Protein AF-A0A2M8KGD4-F1 (afdb_monomer_lite)

Organism: NCBI:txid1974814

Structure (mmCIF, N/CA/C/O backbone):
data_AF-A0A2M8KGD4-F1
#
_entry.id   AF-A0A2M8KGD4-F1
#
loop_
_atom_site.group_PDB
_atom_site.id
_atom_site.type_symbol
_atom_site.label_atom_id
_atom_site.label_alt_id
_atom_site.label_comp_id
_atom_site.label_asym_id
_atom_site.label_entity_id
_atom_site.label_seq_id
_atom_site.pdbx_PDB_ins_code
_atom_site.Cartn_x
_atom_site.Cartn_y
_atom_site.Cartn_z
_atom_site.occupancy
_atom_site.B_iso_or_equiv
_atom_site.auth_seq_id
_atom_site.auth_comp_id
_atom_site.auth_asym_id
_atom_site.auth_atom_id
_atom_site.pdbx_PDB_model_num
ATOM 1 N N . MET A 1 1 ? 4.161 -7.864 13.748 1.00 25.94 1 MET A N 1
ATOM 2 C CA . MET A 1 1 ? 4.467 -6.436 14.000 1.00 25.94 1 MET A CA 1
ATOM 3 C C . MET A 1 1 ? 3.313 -5.628 13.419 1.00 25.94 1 MET A C 1
ATOM 5 O O . MET A 1 1 ? 3.067 -5.763 12.232 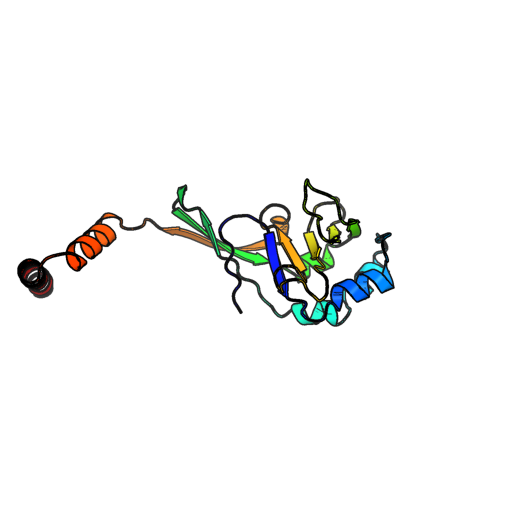1.00 25.94 1 MET A O 1
ATOM 9 N N . SER A 1 2 ? 2.544 -4.907 14.242 1.00 29.48 2 SER A N 1
ATOM 10 C CA . SER A 1 2 ? 1.383 -4.123 13.783 1.00 29.48 2 SER A CA 1
ATOM 11 C C . SER A 1 2 ? 1.807 -2.673 13.538 1.00 29.48 2 SER A C 1
ATOM 13 O O . SER A 1 2 ? 2.393 -2.046 14.422 1.00 29.48 2 SER A O 1
ATOM 15 N N . ILE A 1 3 ? 1.572 -2.168 12.327 1.00 40.56 3 ILE A N 1
ATOM 16 C CA . ILE A 1 3 ? 1.899 -0.798 11.919 1.00 40.56 3 ILE A CA 1
ATOM 17 C C . ILE A 1 3 ? 0.663 0.064 12.192 1.00 40.56 3 ILE A C 1
ATOM 19 O O . ILE A 1 3 ? -0.374 -0.114 11.559 1.00 40.56 3 ILE A O 1
ATOM 23 N N . LYS A 1 4 ? 0.764 0.986 13.157 1.00 37.09 4 LYS A N 1
ATOM 24 C CA . LYS A 1 4 ? -0.304 1.944 13.472 1.00 37.09 4 LYS A CA 1
ATOM 25 C C . LYS A 1 4 ? -0.240 3.118 12.493 1.00 37.09 4 LYS A C 1
ATOM 27 O O . LYS A 1 4 ? 0.704 3.904 12.548 1.00 37.09 4 LYS A O 1
ATOM 32 N N . THR A 1 5 ? -1.240 3.268 11.633 1.00 45.38 5 THR A N 1
ATOM 33 C CA . THR A 1 5 ? -1.430 4.476 10.816 1.00 45.38 5 THR A CA 1
ATOM 34 C C . THR A 1 5 ? -2.412 5.414 11.500 1.00 45.38 5 THR A C 1
ATOM 36 O O . THR A 1 5 ? -3.496 4.993 11.888 1.00 45.38 5 THR A O 1
ATOM 39 N N . HIS A 1 6 ? -2.031 6.678 11.668 1.00 46.12 6 HIS A N 1
ATOM 40 C CA . HIS A 1 6 ? -2.946 7.716 12.141 1.00 46.12 6 HIS A CA 1
ATOM 41 C C . HIS A 1 6 ? -3.648 8.309 10.914 1.00 46.12 6 HIS A C 1
ATOM 43 O O . HIS A 1 6 ? -2.991 8.932 10.083 1.00 46.12 6 HIS A O 1
ATOM 49 N N . GLY A 1 7 ? -4.959 8.086 10.795 1.00 60.09 7 GLY A N 1
ATOM 50 C CA . GLY A 1 7 ? -5.787 8.624 9.710 1.00 60.09 7 GLY A CA 1
ATOM 51 C C . GLY A 1 7 ? -5.558 8.000 8.327 1.00 60.09 7 GLY A C 1
ATOM 52 O O . GLY A 1 7 ? -4.911 6.959 8.175 1.00 60.09 7 GLY A O 1
ATOM 53 N N . PHE A 1 8 ? -6.146 8.638 7.313 1.00 70.81 8 PHE A N 1
ATOM 54 C CA . PHE A 1 8 ? -5.917 8.329 5.904 1.00 70.81 8 PHE A CA 1
ATOM 55 C C . PHE A 1 8 ? -4.508 8.763 5.480 1.00 70.81 8 PHE A C 1
ATOM 57 O O . PHE A 1 8 ? -4.029 9.816 5.901 1.00 70.81 8 PHE A O 1
ATOM 64 N N . GLY A 1 9 ? -3.819 7.962 4.660 1.00 82.12 9 GLY A N 1
ATOM 65 C CA . GLY A 1 9 ? -2.475 8.316 4.214 1.00 82.12 9 GLY A CA 1
ATOM 66 C C . GLY A 1 9 ? -1.593 7.149 3.765 1.00 82.12 9 GLY A C 1
ATOM 67 O O . GLY A 1 9 ? -2.077 6.046 3.488 1.00 82.12 9 GLY A O 1
ATOM 68 N N . PRO A 1 10 ? -0.269 7.390 3.675 1.00 85.31 10 PRO A N 1
ATOM 69 C CA . PRO A 1 10 ? 0.710 6.370 3.330 1.00 85.31 10 PRO A CA 1
ATOM 70 C C . PRO A 1 10 ? 0.732 5.232 4.354 1.00 85.31 10 PRO A C 1
ATOM 72 O O . PRO A 1 10 ? 0.928 5.457 5.547 1.00 85.31 10 PRO A O 1
ATOM 75 N N . LEU A 1 11 ? 0.619 4.003 3.863 1.00 84.25 11 LEU A N 1
ATOM 76 C CA . LEU A 1 11 ? 0.680 2.782 4.655 1.00 84.25 11 LEU A CA 1
ATOM 77 C C . LEU A 1 11 ? 1.895 1.965 4.226 1.00 84.25 11 LEU A C 1
ATOM 79 O O . LEU A 1 11 ? 2.021 1.603 3.057 1.00 84.25 11 LEU A O 1
ATOM 83 N N . GLN A 1 12 ? 2.783 1.651 5.166 1.00 83.31 12 GLN A N 1
ATOM 84 C CA . GLN A 1 12 ? 3.886 0.735 4.901 1.00 83.31 12 GLN A CA 1
ATOM 85 C C . GLN A 1 12 ? 3.374 -0.706 4.974 1.00 83.31 12 GLN A C 1
ATOM 87 O O . GLN A 1 12 ? 2.900 -1.146 6.017 1.00 83.31 12 GLN A O 1
ATOM 92 N N . LEU A 1 13 ? 3.482 -1.432 3.864 1.00 78.62 13 LEU A N 1
ATOM 93 C CA . LEU A 1 13 ? 3.101 -2.841 3.762 1.00 78.62 13 LEU A CA 1
ATOM 94 C C . LEU A 1 13 ? 4.256 -3.764 4.160 1.00 78.62 13 LEU A C 1
ATOM 96 O O . LEU A 1 13 ? 4.037 -4.848 4.691 1.00 78.62 13 LEU A O 1
ATOM 100 N N . SER A 1 14 ? 5.499 -3.327 3.936 1.00 76.00 14 SER A N 1
ATOM 101 C CA . SER A 1 14 ? 6.674 -4.089 4.348 1.00 76.00 14 SER A CA 1
ATOM 102 C C . SER A 1 14 ? 7.888 -3.233 4.687 1.00 76.00 14 SER A C 1
ATOM 104 O O . SER A 1 14 ? 8.121 -2.168 4.107 1.00 76.00 14 SER A O 1
ATOM 106 N N . THR A 1 15 ? 8.717 -3.733 5.606 1.00 67.81 15 THR A N 1
ATOM 107 C CA . THR A 1 15 ? 10.086 -3.245 5.798 1.00 67.81 15 THR A CA 1
ATOM 108 C C . THR A 1 15 ? 11.027 -4.115 4.978 1.00 67.81 15 THR A C 1
ATOM 110 O O . THR A 1 15 ? 11.299 -5.251 5.359 1.00 67.81 15 THR A O 1
ATOM 113 N N . ASN A 1 16 ? 11.553 -3.599 3.868 1.00 67.56 16 ASN A N 1
ATOM 114 C CA . ASN A 1 16 ? 12.644 -4.284 3.180 1.00 67.56 16 ASN A CA 1
ATOM 115 C C . ASN A 1 16 ? 13.981 -3.855 3.799 1.00 67.56 16 ASN A C 1
ATOM 117 O O . ASN A 1 16 ? 14.530 -2.807 3.442 1.00 67.56 16 ASN A O 1
ATOM 121 N N . LYS A 1 17 ? 14.462 -4.634 4.778 1.00 60.91 17 LYS A N 1
ATOM 122 C CA . LYS A 1 17 ? 15.707 -4.329 5.497 1.00 60.91 17 LYS A CA 1
ATOM 123 C C . LYS A 1 17 ? 16.929 -4.411 4.580 1.00 60.91 17 LYS A C 1
ATOM 125 O O . LYS A 1 17 ? 17.761 -3.511 4.654 1.00 60.91 17 LYS A O 1
ATOM 130 N N . ASP A 1 18 ? 16.947 -5.372 3.661 1.00 69.25 18 ASP A N 1
ATOM 131 C CA . ASP A 1 18 ? 18.127 -5.688 2.843 1.00 69.25 18 ASP A CA 1
ATOM 132 C C . ASP A 1 18 ? 18.116 -4.992 1.467 1.00 69.25 18 ASP A C 1
ATOM 134 O O . ASP A 1 18 ? 19.059 -5.093 0.690 1.00 69.25 18 ASP A O 1
ATOM 138 N N . GLY A 1 19 ? 17.049 -4.254 1.143 1.00 73.06 19 GLY A N 1
ATOM 139 C CA . GLY A 1 19 ? 16.897 -3.521 -0.120 1.00 73.06 19 GLY A CA 1
ATOM 140 C C . GLY A 1 19 ? 16.599 -4.393 -1.348 1.00 73.06 19 GLY A C 1
ATOM 141 O O . GLY A 1 19 ? 16.565 -3.876 -2.466 1.00 73.06 19 GLY A O 1
ATOM 142 N N . SER A 1 20 ? 16.340 -5.687 -1.156 1.00 82.56 20 SER A N 1
ATOM 143 C CA . SER A 1 20 ? 16.257 -6.702 -2.216 1.00 82.56 20 SER A CA 1
ATOM 144 C C . SER A 1 20 ? 15.203 -6.421 -3.299 1.00 82.56 20 SER A C 1
ATOM 146 O O . SER A 1 20 ? 15.492 -6.540 -4.487 1.00 82.56 20 SER A O 1
ATOM 148 N N . ILE A 1 21 ? 14.009 -5.956 -2.916 1.00 85.81 21 ILE A N 1
ATOM 149 C CA . ILE A 1 21 ? 12.897 -5.646 -3.831 1.00 85.81 21 ILE A CA 1
ATOM 150 C C . ILE A 1 21 ? 13.314 -4.542 -4.805 1.00 85.81 21 ILE A C 1
ATOM 152 O O . ILE A 1 21 ? 13.082 -4.630 -6.009 1.00 85.81 21 ILE A O 1
ATOM 156 N N . PHE A 1 22 ? 13.943 -3.483 -4.291 1.00 88.44 22 PHE A N 1
ATOM 157 C CA . PHE A 1 22 ? 14.351 -2.362 -5.130 1.00 88.44 22 PHE A CA 1
ATOM 158 C C . PHE A 1 22 ? 15.501 -2.756 -6.064 1.00 88.44 22 PHE A C 1
ATOM 160 O O . PHE A 1 22 ? 15.511 -2.340 -7.222 1.00 88.44 22 PHE A O 1
ATOM 167 N N . ALA A 1 23 ? 16.437 -3.582 -5.584 1.00 88.19 23 ALA A N 1
ATOM 168 C CA . ALA A 1 23 ? 17.532 -4.108 -6.392 1.00 88.19 23 ALA A CA 1
ATOM 169 C C . ALA A 1 23 ? 17.021 -4.963 -7.563 1.00 88.19 23 ALA A C 1
ATOM 171 O O . ALA A 1 23 ? 17.471 -4.770 -8.690 1.00 88.19 23 ALA A O 1
ATOM 172 N N . ILE A 1 24 ? 16.033 -5.834 -7.326 1.00 90.62 24 ILE A N 1
ATOM 173 C CA . ILE A 1 24 ? 15.392 -6.632 -8.383 1.00 90.62 24 ILE A CA 1
ATOM 174 C C . ILE A 1 24 ? 14.723 -5.727 -9.414 1.00 90.62 24 ILE A C 1
ATOM 176 O O . ILE A 1 24 ? 14.984 -5.870 -10.602 1.00 90.62 24 ILE A O 1
ATOM 180 N N . LEU A 1 25 ? 13.935 -4.736 -8.989 1.00 93.06 25 LEU A N 1
ATOM 181 C CA . LEU A 1 25 ? 13.311 -3.795 -9.927 1.00 93.06 25 LEU A CA 1
ATOM 182 C C . LEU A 1 25 ? 14.359 -3.044 -10.760 1.00 93.06 25 LEU A C 1
ATOM 184 O O . LEU A 1 25 ? 14.209 -2.878 -11.968 1.00 93.06 25 LEU A O 1
ATOM 188 N N . GLN A 1 26 ? 15.455 -2.619 -10.135 1.00 91.44 26 GLN A N 1
ATOM 189 C CA . GLN A 1 26 ? 16.529 -1.940 -10.848 1.00 91.44 26 GLN A CA 1
ATOM 190 C C . GLN A 1 26 ? 17.250 -2.858 -11.843 1.00 91.44 26 GLN A C 1
ATOM 192 O O . GLN A 1 26 ? 17.563 -2.405 -12.944 1.00 91.44 26 GLN A O 1
ATOM 197 N N . LYS A 1 27 ? 17.469 -4.126 -11.488 1.00 91.94 27 LYS A N 1
ATOM 198 C CA . LYS A 1 27 ? 18.059 -5.138 -12.368 1.00 91.94 27 LYS A CA 1
ATOM 199 C C . LYS A 1 27 ? 17.145 -5.451 -13.554 1.00 91.94 27 LYS A C 1
ATOM 201 O O . LYS A 1 27 ? 17.589 -5.382 -14.693 1.00 91.94 27 LYS A O 1
ATOM 206 N N . GLU A 1 28 ? 15.876 -5.743 -13.290 1.00 93.19 28 GLU A N 1
ATOM 207 C CA . GLU A 1 28 ? 14.959 -6.257 -14.306 1.00 93.19 28 GLU A CA 1
ATOM 208 C C . GLU A 1 28 ? 14.450 -5.158 -15.243 1.00 93.19 28 GLU A C 1
ATOM 210 O O . GLU A 1 28 ? 14.434 -5.335 -16.459 1.00 93.19 28 GLU A O 1
ATOM 215 N N . ILE A 1 29 ? 14.035 -4.004 -14.714 1.00 94.19 29 ILE A N 1
ATOM 216 C CA . ILE A 1 29 ? 13.343 -2.964 -15.503 1.00 94.19 29 ILE A CA 1
ATOM 217 C C . ILE A 1 29 ? 14.054 -1.612 -15.492 1.00 94.19 29 ILE A C 1
ATOM 219 O O . ILE A 1 29 ? 13.690 -0.709 -16.256 1.00 94.19 29 ILE A O 1
ATOM 223 N N . SER A 1 30 ? 15.108 -1.472 -14.679 1.00 92.00 30 SER A N 1
ATOM 224 C CA . SER A 1 30 ? 15.920 -0.256 -14.604 1.00 92.00 30 SER A CA 1
ATOM 225 C C . SER A 1 30 ? 15.056 1.004 -14.411 1.00 92.00 30 SER A C 1
ATOM 227 O O . SER A 1 30 ? 13.903 0.961 -13.989 1.00 92.00 30 SER A O 1
ATOM 229 N N . LYS A 1 31 ? 15.591 2.182 -14.742 1.00 92.38 31 LYS A N 1
ATOM 230 C CA . LYS A 1 31 ? 14.866 3.458 -14.626 1.00 92.38 31 LYS A CA 1
ATOM 231 C C . LYS A 1 31 ? 13.765 3.657 -15.682 1.00 92.38 31 LYS A C 1
ATOM 233 O O . LYS A 1 31 ? 13.141 4.713 -15.689 1.00 92.38 31 LYS A O 1
ATOM 238 N N . ARG A 1 32 ? 13.553 2.699 -16.593 1.00 91.00 32 ARG A N 1
ATOM 239 C CA . ARG A 1 32 ? 12.553 2.808 -17.672 1.00 91.00 32 ARG A CA 1
ATOM 240 C C . ARG A 1 32 ? 11.165 2.353 -17.220 1.00 91.00 32 ARG A C 1
ATOM 242 O O . ARG A 1 32 ? 10.172 2.866 -17.726 1.00 91.00 32 ARG A O 1
ATOM 249 N N . GLY A 1 33 ? 11.090 1.461 -16.232 1.00 93.56 33 GLY A N 1
ATOM 250 C CA . GLY A 1 33 ? 9.834 0.797 -15.896 1.00 93.56 33 GLY A CA 1
ATOM 251 C C . GLY A 1 33 ? 9.459 -0.258 -16.943 1.00 93.56 33 GLY A C 1
ATOM 252 O O . GLY A 1 33 ? 10.286 -0.637 -17.769 1.00 93.56 33 GLY A O 1
ATOM 253 N N . THR A 1 34 ? 8.221 -0.747 -16.899 1.00 96.94 34 THR A N 1
ATOM 254 C CA . THR A 1 34 ? 7.700 -1.721 -17.869 1.00 96.94 34 THR A CA 1
ATOM 255 C C . THR A 1 34 ? 6.167 -1.717 -17.908 1.00 96.94 34 THR A C 1
ATOM 257 O O . THR A 1 34 ? 5.511 -1.372 -16.923 1.00 96.94 34 THR A O 1
ATOM 260 N N . ASN A 1 35 ? 5.599 -2.115 -19.041 1.00 96.50 35 ASN A N 1
ATOM 261 C CA . ASN A 1 35 ? 4.200 -2.513 -19.230 1.00 96.50 35 ASN A CA 1
ATOM 262 C C . ASN A 1 35 ? 4.080 -3.940 -19.808 1.00 96.50 35 ASN A C 1
ATOM 264 O O . ASN A 1 35 ? 2.989 -4.358 -20.184 1.00 96.50 35 ASN A O 1
ATOM 268 N N . ASP A 1 36 ? 5.192 -4.673 -19.893 1.00 96.69 36 ASP A N 1
ATOM 269 C CA . ASP A 1 36 ? 5.216 -6.078 -20.297 1.00 96.69 36 ASP A CA 1
ATOM 270 C C . ASP A 1 36 ? 4.646 -6.944 -19.169 1.00 96.69 36 ASP A C 1
ATOM 272 O O . ASP A 1 36 ? 5.225 -7.035 -18.084 1.00 96.69 36 ASP A O 1
ATOM 276 N N . ILE A 1 37 ? 3.500 -7.570 -19.437 1.00 94.94 37 ILE A N 1
ATOM 277 C CA . ILE A 1 37 ? 2.749 -8.363 -18.462 1.00 94.94 37 ILE A CA 1
ATOM 278 C C . ILE A 1 37 ? 3.537 -9.600 -18.019 1.00 94.94 37 ILE A C 1
ATOM 280 O O . ILE A 1 37 ? 3.506 -9.922 -16.832 1.00 94.94 37 ILE A O 1
ATOM 284 N N . SER A 1 38 ? 4.257 -10.269 -18.928 1.00 95.12 38 SER A N 1
ATOM 285 C CA . SER A 1 38 ? 5.050 -11.453 -18.575 1.00 95.12 38 SER A CA 1
ATOM 286 C C . SER A 1 38 ? 6.159 -11.058 -17.612 1.00 95.12 38 SER A C 1
ATOM 288 O O . SER A 1 38 ? 6.298 -11.635 -16.539 1.00 95.12 38 SER A O 1
ATOM 290 N N . LYS A 1 39 ? 6.866 -9.973 -17.931 1.00 95.69 39 LYS A N 1
ATOM 291 C CA . LYS A 1 39 ? 7.942 -9.462 -17.082 1.00 95.69 39 LYS A CA 1
ATOM 292 C C . LYS A 1 39 ? 7.447 -8.959 -15.727 1.00 95.69 39 LYS A C 1
ATOM 294 O O . LYS A 1 39 ? 8.122 -9.129 -14.717 1.00 95.69 39 LYS A O 1
ATOM 299 N N . ILE A 1 40 ? 6.280 -8.315 -15.691 1.00 96.19 40 ILE A N 1
ATOM 300 C CA . ILE A 1 40 ? 5.640 -7.896 -14.436 1.00 96.19 40 ILE A CA 1
ATOM 301 C C . ILE A 1 40 ? 5.336 -9.117 -13.571 1.00 96.19 40 ILE A C 1
ATOM 303 O O . ILE A 1 40 ? 5.625 -9.088 -12.376 1.00 96.19 40 ILE A O 1
ATOM 307 N N . LYS A 1 41 ? 4.789 -10.177 -14.172 1.00 94.19 41 LYS A N 1
ATOM 308 C CA . LYS A 1 41 ? 4.502 -11.426 -13.473 1.00 94.19 41 LYS A CA 1
ATOM 309 C C . LYS A 1 41 ? 5.779 -12.038 -12.895 1.00 94.19 41 LYS A C 1
ATOM 311 O O . LYS A 1 41 ? 5.828 -12.258 -11.693 1.00 94.19 41 LYS A O 1
ATOM 316 N N . ASP A 1 42 ? 6.837 -12.170 -13.693 1.00 94.00 42 ASP A N 1
ATOM 317 C CA . ASP A 1 42 ? 8.121 -12.726 -13.238 1.00 94.00 42 ASP A CA 1
ATOM 318 C C . ASP A 1 42 ? 8.731 -11.931 -12.066 1.00 94.00 42 ASP A C 1
ATOM 320 O O . ASP A 1 42 ? 9.323 -12.496 -11.144 1.00 94.00 42 ASP A O 1
ATOM 324 N N . ILE A 1 43 ? 8.570 -10.601 -12.069 1.00 93.81 43 ILE A N 1
ATOM 325 C CA . ILE A 1 43 ? 9.012 -9.735 -10.967 1.00 93.81 43 ILE A CA 1
ATOM 326 C C . ILE A 1 43 ? 8.199 -9.996 -9.697 1.00 93.81 43 ILE A C 1
ATOM 328 O O . ILE A 1 43 ? 8.786 -10.082 -8.619 1.00 93.81 43 ILE A O 1
ATOM 332 N N . LEU A 1 44 ? 6.871 -10.078 -9.805 1.00 91.69 44 LEU A N 1
ATOM 333 C CA . LEU A 1 44 ? 5.976 -10.260 -8.656 1.00 91.69 44 LEU A CA 1
ATOM 334 C C . LEU A 1 44 ? 6.019 -11.690 -8.095 1.00 91.69 44 LEU A C 1
ATOM 336 O O . LEU A 1 44 ? 5.827 -11.863 -6.893 1.00 91.69 44 LEU A O 1
ATOM 340 N N . ASP A 1 45 ? 6.345 -12.677 -8.931 1.00 90.38 45 ASP A N 1
ATOM 341 C CA . ASP A 1 45 ? 6.561 -14.076 -8.543 1.00 90.38 45 ASP A CA 1
ATOM 342 C C . ASP A 1 45 ? 7.949 -14.296 -7.904 1.00 90.38 45 ASP A C 1
ATOM 344 O O . ASP A 1 45 ? 8.238 -15.360 -7.351 1.00 90.38 45 ASP A O 1
ATOM 348 N N . ASN A 1 46 ? 8.833 -13.290 -7.934 1.00 90.00 46 ASN A N 1
ATOM 349 C CA . ASN A 1 46 ? 10.126 -13.375 -7.270 1.00 90.00 46 ASN A CA 1
ATOM 350 C C . ASN A 1 46 ? 9.961 -13.484 -5.747 1.00 90.00 46 ASN A C 1
ATOM 352 O O . ASN A 1 46 ? 9.195 -12.738 -5.132 1.00 90.00 46 ASN A O 1
ATOM 356 N N . LYS A 1 47 ? 10.795 -14.324 -5.119 1.00 84.69 47 LYS A N 1
ATOM 357 C CA . LYS A 1 47 ? 10.795 -14.561 -3.669 1.00 84.69 47 LYS A CA 1
ATOM 358 C C . LYS A 1 47 ? 10.764 -13.279 -2.826 1.00 84.69 47 LYS A C 1
ATOM 360 O O . LYS A 1 47 ? 10.064 -13.203 -1.824 1.00 84.69 47 LYS A O 1
ATOM 365 N N . CYS A 1 48 ? 11.471 -12.232 -3.253 1.00 83.00 48 CYS A N 1
ATOM 366 C CA . CYS A 1 48 ? 11.513 -10.970 -2.513 1.00 83.00 48 CYS A CA 1
ATOM 367 C C . CYS A 1 48 ? 10.167 -10.227 -2.468 1.00 83.00 48 CYS A C 1
ATOM 369 O O . CYS A 1 48 ? 10.014 -9.340 -1.635 1.00 83.00 48 CYS A O 1
ATOM 371 N N . PHE A 1 49 ? 9.219 -10.533 -3.353 1.00 83.81 49 PHE A N 1
ATOM 372 C CA . PHE A 1 49 ? 7.843 -10.035 -3.290 1.00 83.81 49 PHE A CA 1
ATOM 373 C C . PHE A 1 49 ? 6.932 -11.021 -2.550 1.00 83.81 49 PHE A C 1
ATOM 375 O O . PHE A 1 49 ? 6.138 -10.600 -1.708 1.00 83.81 49 PHE A O 1
ATOM 382 N N . THR A 1 50 ? 7.094 -12.327 -2.780 1.00 76.12 50 THR A N 1
ATOM 383 C CA . THR A 1 50 ? 6.260 -13.359 -2.143 1.00 76.12 50 THR A CA 1
ATOM 384 C C . THR A 1 50 ? 6.541 -13.538 -0.652 1.00 76.12 50 THR A C 1
ATOM 386 O O . THR A 1 50 ? 5.634 -13.880 0.093 1.00 76.12 50 THR A O 1
ATOM 389 N N . ASP A 1 51 ? 7.746 -13.242 -0.155 1.00 70.62 51 ASP A N 1
ATOM 390 C CA . ASP A 1 51 ? 8.048 -13.300 1.288 1.00 70.62 51 ASP A CA 1
ATOM 391 C C . ASP A 1 51 ? 7.154 -12.342 2.111 1.00 70.62 51 ASP A C 1
ATOM 393 O O . ASP A 1 51 ? 6.985 -12.509 3.320 1.00 70.62 51 ASP A O 1
ATOM 397 N N . PHE A 1 52 ? 6.522 -11.359 1.459 1.00 65.19 52 PHE A N 1
ATOM 398 C CA . PHE A 1 52 ? 5.572 -10.434 2.077 1.00 65.19 52 PHE A CA 1
ATOM 399 C C . PHE A 1 52 ? 4.103 -10.843 1.906 1.00 65.19 52 PHE A C 1
ATOM 401 O O . PHE A 1 52 ? 3.242 -10.208 2.515 1.00 65.19 52 PHE A O 1
ATOM 408 N N . SER A 1 53 ? 3.794 -11.913 1.158 1.00 58.12 53 SER A N 1
ATOM 409 C CA . SER A 1 53 ? 2.411 -12.360 0.938 1.00 58.12 53 SER A CA 1
ATOM 410 C C . SER A 1 53 ? 1.720 -12.897 2.187 1.00 58.12 53 SER A C 1
ATOM 412 O O . SER A 1 53 ? 0.499 -13.004 2.213 1.00 58.12 53 SER A O 1
ATOM 414 N N . PHE A 1 54 ? 2.489 -13.196 3.233 1.00 54.53 54 PHE A N 1
ATOM 415 C CA . PHE A 1 54 ? 1.984 -13.692 4.513 1.00 54.53 54 PHE A CA 1
ATOM 416 C C . PHE A 1 54 ? 1.781 -12.587 5.562 1.00 54.53 54 PHE A C 1
ATOM 418 O O . PHE A 1 54 ? 1.279 -12.858 6.653 1.00 54.53 54 PHE A O 1
ATOM 425 N N . ILE A 1 55 ? 2.165 -11.338 5.268 1.00 59.19 55 ILE A N 1
ATOM 426 C CA . ILE A 1 55 ? 2.024 -10.226 6.213 1.00 59.19 55 ILE A CA 1
ATOM 427 C C . ILE A 1 55 ? 0.686 -9.525 5.971 1.00 59.19 55 ILE A C 1
ATOM 429 O O . ILE A 1 55 ? 0.579 -8.596 5.173 1.00 59.19 55 ILE A O 1
ATOM 433 N N . ASN A 1 56 ? -0.337 -9.939 6.716 1.00 56.34 56 ASN A N 1
ATOM 434 C CA . ASN A 1 56 ? -1.604 -9.216 6.769 1.00 56.34 56 ASN A CA 1
ATOM 435 C C . ASN A 1 56 ? -1.415 -7.912 7.555 1.00 56.34 56 ASN A C 1
ATOM 437 O O . ASN A 1 56 ? -1.321 -7.917 8.785 1.00 56.34 56 ASN A O 1
ATOM 441 N N . VAL A 1 57 ? -1.342 -6.783 6.848 1.00 62.53 57 VAL A N 1
ATOM 442 C CA . VAL A 1 57 ? -1.338 -5.458 7.477 1.00 62.53 57 VAL A CA 1
ATOM 443 C C . VAL A 1 57 ? -2.786 -5.025 7.676 1.00 62.53 57 VAL A C 1
ATOM 445 O O . VAL A 1 57 ? -3.532 -4.862 6.712 1.00 62.53 57 VAL A O 1
ATOM 448 N N . LEU A 1 58 ? -3.166 -4.869 8.945 1.00 64.81 58 LEU A N 1
ATOM 449 C CA . LEU A 1 58 ? -4.507 -4.504 9.403 1.00 64.81 58 LEU A CA 1
ATOM 450 C C . LEU A 1 58 ? -4.496 -3.074 9.955 1.00 64.81 58 LEU A C 1
ATOM 452 O O . LEU A 1 58 ? -4.462 -2.889 11.177 1.00 64.81 58 LEU A O 1
ATOM 456 N N . PRO A 1 59 ? -4.439 -2.043 9.098 1.00 65.75 59 PRO A N 1
ATOM 457 C CA . PRO A 1 59 ? -4.525 -0.674 9.572 1.00 65.75 59 PRO A CA 1
ATOM 458 C C . PRO A 1 59 ? -5.902 -0.405 10.193 1.00 65.75 59 PRO A C 1
ATOM 460 O O . PRO A 1 59 ? -6.954 -0.633 9.591 1.00 65.75 59 PRO A O 1
ATOM 463 N N . LEU A 1 60 ? -5.865 0.135 11.408 1.00 64.19 60 LEU A N 1
ATOM 464 C CA . LEU A 1 60 ? -6.991 0.820 12.024 1.00 64.19 60 LEU A CA 1
ATOM 465 C C . LEU A 1 60 ? -6.939 2.280 11.571 1.00 64.19 60 LEU A C 1
ATOM 467 O O . LEU A 1 60 ? -6.035 3.016 11.963 1.00 64.19 60 LEU A O 1
ATOM 471 N N . ILE A 1 61 ? -7.892 2.693 10.743 1.00 71.06 61 ILE A N 1
ATOM 472 C CA . ILE A 1 61 ? -8.088 4.096 10.384 1.00 71.06 61 ILE A CA 1
ATOM 473 C C . ILE A 1 61 ? -9.063 4.695 11.386 1.00 71.06 61 ILE A C 1
ATOM 475 O O . ILE A 1 61 ? -10.161 4.175 11.583 1.00 71.06 61 ILE A O 1
ATOM 479 N N . TYR A 1 62 ? -8.659 5.797 12.007 1.00 67.12 62 TYR A N 1
ATOM 480 C CA . TYR A 1 62 ? -9.478 6.527 12.960 1.00 67.12 62 TYR A CA 1
ATOM 481 C C . TYR A 1 62 ? -9.758 7.944 12.453 1.00 67.12 62 TYR A C 1
ATOM 483 O O . TYR A 1 62 ? -8.832 8.651 12.050 1.00 67.12 62 TYR A O 1
ATOM 491 N N . ASN A 1 63 ? -11.030 8.345 12.478 1.00 70.44 63 ASN A N 1
ATOM 492 C CA . ASN A 1 63 ? -11.476 9.720 12.285 1.00 70.44 63 ASN A CA 1
ATOM 493 C C . ASN A 1 63 ? -12.016 10.244 13.619 1.00 70.44 63 ASN A C 1
ATOM 495 O O . ASN A 1 63 ? -13.138 9.930 14.019 1.00 70.44 63 ASN A O 1
ATOM 499 N N . GLU A 1 64 ? -11.197 11.048 14.292 1.00 69.00 64 GLU A N 1
ATOM 500 C CA . GLU A 1 64 ? -11.493 11.587 15.618 1.00 69.00 64 GLU A CA 1
ATOM 501 C C . GLU A 1 64 ? -12.656 12.563 15.634 1.00 69.00 64 GLU A C 1
ATOM 503 O O . GLU A 1 64 ? -13.531 12.462 16.490 1.00 69.00 64 GLU A O 1
ATOM 508 N N . LYS A 1 65 ? -12.733 13.434 14.625 1.00 74.88 65 LYS A N 1
ATOM 509 C CA . LYS A 1 65 ? -13.810 14.422 14.507 1.00 74.88 65 LYS A CA 1
ATOM 510 C C . LYS A 1 65 ? -15.179 13.764 14.368 1.00 74.88 65 LYS A C 1
ATOM 512 O O . LYS A 1 65 ? -16.154 14.248 14.928 1.00 74.88 65 LYS A O 1
ATOM 517 N N . GLU A 1 66 ? -15.248 12.667 13.621 1.00 76.94 66 GLU A N 1
ATOM 518 C CA . GLU A 1 66 ? -16.492 11.921 13.412 1.00 76.94 66 GLU A CA 1
ATOM 519 C C . GLU A 1 66 ? -16.706 10.805 14.438 1.00 76.94 66 GLU A C 1
ATOM 521 O O . GLU A 1 66 ? -17.741 10.140 14.409 1.00 76.94 66 GLU A O 1
ATOM 526 N N . MET A 1 67 ? -15.735 10.581 15.331 1.00 75.12 67 MET A N 1
ATOM 527 C CA . MET A 1 67 ? -15.700 9.459 16.267 1.00 75.12 67 MET A CA 1
ATOM 528 C C . MET A 1 67 ? -15.950 8.099 15.593 1.00 75.12 67 MET A C 1
ATOM 530 O O . MET A 1 67 ? -16.691 7.249 16.094 1.00 75.12 67 MET A O 1
ATOM 534 N N . ARG A 1 68 ? -15.340 7.898 14.424 1.00 80.56 68 ARG A N 1
ATOM 535 C CA . ARG A 1 68 ? -15.492 6.690 13.606 1.00 80.56 68 ARG A CA 1
ATOM 536 C C . ARG A 1 68 ? -14.172 5.976 13.449 1.00 80.56 68 ARG A C 1
ATOM 538 O O . ARG A 1 68 ? -13.122 6.602 13.333 1.00 80.56 68 ARG A O 1
ATOM 545 N N . PHE A 1 69 ? -14.239 4.658 13.374 1.00 77.56 69 PHE A N 1
ATOM 546 C CA . PHE A 1 69 ? -13.098 3.829 13.044 1.00 77.56 69 PHE A CA 1
ATOM 547 C C . PHE A 1 69 ? -13.437 2.855 11.921 1.00 77.56 69 PHE A C 1
ATOM 549 O O . PHE A 1 69 ? -14.590 2.465 11.720 1.00 77.56 69 PHE A O 1
ATOM 556 N N . LYS A 1 70 ? -12.394 2.452 11.203 1.00 77.38 70 LYS A N 1
ATOM 557 C CA . LYS A 1 70 ? -12.452 1.467 10.133 1.00 77.38 70 LYS A CA 1
ATOM 558 C C . LYS A 1 70 ? -11.239 0.554 10.244 1.00 77.38 70 LYS A C 1
ATOM 560 O O . LYS A 1 70 ? -10.107 1.031 10.281 1.00 77.38 70 LYS A O 1
ATOM 565 N N . VAL A 1 71 ? -11.465 -0.750 10.292 1.00 77.00 71 VAL A N 1
ATOM 566 C CA . VAL A 1 71 ? -10.418 -1.761 10.136 1.00 77.00 71 VAL A CA 1
ATOM 567 C C . VAL A 1 71 ? -10.477 -2.236 8.699 1.00 77.00 71 VAL A C 1
ATOM 569 O O . VAL A 1 71 ? -11.490 -2.786 8.261 1.00 77.00 71 VAL A O 1
ATOM 572 N N . ILE A 1 72 ? -9.393 -2.015 7.968 1.00 80.38 72 ILE A N 1
ATOM 573 C CA . ILE A 1 72 ? -9.256 -2.483 6.592 1.00 80.38 72 ILE A CA 1
ATOM 574 C C . ILE A 1 72 ? -8.074 -3.436 6.480 1.00 80.38 72 ILE A C 1
ATOM 576 O O . ILE A 1 72 ? -7.186 -3.442 7.327 1.00 80.38 72 ILE A O 1
ATOM 580 N N . ILE A 1 73 ? -8.065 -4.240 5.426 1.00 82.38 73 ILE A N 1
ATOM 581 C CA . ILE A 1 73 ? -6.954 -5.112 5.056 1.00 82.38 73 ILE A CA 1
ATOM 582 C C . ILE A 1 73 ? -6.590 -4.857 3.600 1.00 82.38 73 ILE A C 1
ATOM 584 O O . ILE A 1 73 ? -7.475 -4.722 2.757 1.00 82.38 73 ILE A O 1
ATOM 588 N N . PHE A 1 74 ? -5.297 -4.756 3.303 1.00 85.12 74 PHE A N 1
ATOM 589 C CA . PHE A 1 74 ? -4.834 -4.628 1.924 1.00 85.12 74 PHE A CA 1
ATOM 590 C C . PHE A 1 74 ? -4.859 -5.999 1.240 1.00 85.12 74 PHE A C 1
ATOM 592 O O . PHE A 1 74 ? -4.178 -6.924 1.682 1.00 85.12 74 PHE A O 1
ATOM 599 N N . ASP A 1 75 ? -5.636 -6.131 0.167 1.00 87.81 75 ASP A N 1
ATOM 600 C CA . ASP A 1 75 ? -5.733 -7.354 -0.627 1.00 87.81 75 ASP A CA 1
ATOM 601 C C . ASP A 1 75 ? -4.555 -7.431 -1.603 1.00 87.81 75 ASP A C 1
ATOM 603 O O . ASP A 1 75 ? -4.598 -6.948 -2.739 1.00 87.81 75 ASP A O 1
ATOM 607 N N . LEU A 1 76 ? -3.459 -8.017 -1.121 1.00 85.81 76 LEU A N 1
ATOM 608 C CA . LEU A 1 76 ? -2.220 -8.108 -1.883 1.00 85.81 76 LEU A CA 1
ATOM 609 C C . LEU A 1 76 ? -2.357 -8.998 -3.125 1.00 85.81 76 LEU A C 1
ATOM 611 O O . LEU A 1 76 ? -1.750 -8.699 -4.152 1.00 85.81 76 LEU A O 1
ATOM 615 N N . GLN A 1 77 ? -3.167 -10.058 -3.056 1.00 87.62 77 GLN A N 1
ATOM 616 C CA . GLN A 1 77 ? -3.396 -10.943 -4.198 1.00 87.62 77 GLN A CA 1
ATOM 617 C C . GLN A 1 77 ? -4.097 -10.185 -5.325 1.00 87.62 77 GLN A C 1
ATOM 619 O O . GLN A 1 77 ? -3.602 -10.171 -6.454 1.00 87.62 77 GLN A O 1
ATOM 624 N N . LYS A 1 78 ? -5.184 -9.472 -4.999 1.00 92.00 78 LYS A N 1
ATOM 625 C CA . LYS A 1 78 ? -5.878 -8.596 -5.947 1.00 92.00 78 LYS A CA 1
ATOM 626 C C . LYS A 1 78 ? -4.957 -7.500 -6.477 1.00 92.00 78 LYS A C 1
ATOM 628 O O . LYS A 1 78 ? -4.983 -7.200 -7.671 1.00 92.00 78 LYS A O 1
ATOM 633 N N . ALA A 1 79 ? -4.145 -6.891 -5.613 1.00 92.31 79 ALA A N 1
ATOM 634 C CA . ALA A 1 79 ? -3.199 -5.857 -6.014 1.00 92.31 79 ALA A CA 1
ATOM 635 C C . ALA A 1 79 ? -2.202 -6.382 -7.058 1.00 92.31 79 ALA A C 1
ATOM 637 O O . ALA A 1 79 ? -2.027 -5.747 -8.095 1.00 92.31 79 ALA A O 1
ATOM 638 N N . TYR A 1 80 ? -1.593 -7.549 -6.823 1.00 92.56 80 TYR A N 1
ATOM 639 C CA . TYR A 1 80 ? -0.608 -8.146 -7.731 1.00 92.56 80 TYR A CA 1
ATOM 640 C C . TYR A 1 80 ? -1.229 -8.569 -9.061 1.00 92.56 80 TYR A C 1
ATOM 642 O O . TYR A 1 80 ? -0.691 -8.224 -10.113 1.00 92.56 80 TYR A O 1
ATOM 650 N N . SER A 1 81 ? -2.396 -9.221 -9.043 1.00 94.19 81 SER A N 1
ATOM 651 C CA . SER A 1 81 ? -3.086 -9.627 -10.276 1.00 94.19 81 SER A CA 1
ATOM 652 C C . SER A 1 81 ? -3.524 -8.439 -11.142 1.00 94.19 81 SER A C 1
ATOM 654 O O . SER A 1 81 ? -3.694 -8.574 -12.357 1.00 94.19 81 SER A O 1
ATOM 656 N N . SER A 1 82 ? -3.712 -7.272 -10.521 1.00 96.25 82 SER A N 1
ATOM 657 C CA . SER A 1 82 ? -4.179 -6.057 -11.191 1.00 96.25 82 SER A CA 1
ATOM 658 C C . SER A 1 82 ? -3.052 -5.216 -11.790 1.00 96.25 82 SER A C 1
ATOM 660 O O . SER A 1 82 ? -3.339 -4.343 -12.603 1.00 96.25 82 SER A O 1
ATOM 662 N N . VAL A 1 83 ? -1.779 -5.459 -11.449 1.00 97.50 83 VAL A N 1
ATOM 663 C CA . VAL A 1 83 ? -0.662 -4.672 -11.995 1.00 97.50 83 VAL A CA 1
ATOM 664 C C . VAL A 1 83 ? -0.564 -4.871 -13.508 1.00 97.50 83 VAL A C 1
ATOM 666 O O . VAL A 1 83 ? -0.341 -5.978 -13.993 1.00 97.50 83 VAL A O 1
ATOM 669 N N . LYS A 1 84 ? -0.646 -3.770 -14.259 1.00 97.69 84 LYS A N 1
ATOM 670 C CA . LYS A 1 84 ? -0.377 -3.729 -15.707 1.00 97.69 84 LYS A CA 1
ATOM 671 C C . LYS A 1 84 ? 0.799 -2.845 -16.076 1.00 97.69 84 LYS A C 1
ATOM 673 O O . LYS A 1 84 ? 1.290 -2.906 -17.201 1.00 97.69 84 LYS A O 1
ATOM 678 N N . ARG A 1 85 ? 1.270 -2.010 -15.148 1.00 97.94 85 ARG A N 1
ATOM 679 C CA . ARG A 1 85 ? 2.380 -1.104 -15.427 1.00 97.94 85 ARG A CA 1
ATOM 680 C C . ARG A 1 85 ? 3.187 -0.761 -14.191 1.00 97.94 85 ARG A C 1
ATOM 682 O O . ARG A 1 85 ? 2.635 -0.436 -13.144 1.00 97.94 85 ARG A O 1
ATOM 689 N N . ILE A 1 86 ? 4.502 -0.716 -14.361 1.00 97.69 86 ILE A N 1
ATOM 690 C CA . ILE A 1 86 ? 5.461 -0.260 -13.358 1.00 97.69 86 ILE A CA 1
ATOM 691 C C . ILE A 1 86 ? 6.201 0.948 -13.924 1.00 97.69 86 ILE A C 1
ATOM 693 O O . ILE A 1 86 ? 6.766 0.883 -15.014 1.00 97.69 86 ILE A O 1
ATOM 697 N N . LYS A 1 87 ? 6.225 2.063 -13.192 1.00 97.56 87 LYS A N 1
ATOM 698 C CA . LYS A 1 87 ? 6.968 3.270 -13.586 1.00 97.56 87 LYS A CA 1
ATOM 699 C C . LYS A 1 87 ? 7.990 3.651 -12.533 1.00 97.56 87 LYS A C 1
ATOM 701 O O . LYS A 1 87 ? 7.683 3.679 -11.343 1.00 97.56 87 LYS A O 1
ATOM 706 N N . PHE A 1 88 ? 9.180 4.016 -12.992 1.00 95.88 88 PHE A N 1
ATOM 707 C CA . PHE A 1 88 ? 10.210 4.599 -12.147 1.00 95.88 88 PHE A CA 1
ATOM 708 C C . PHE A 1 88 ? 10.027 6.115 -12.028 1.00 95.88 88 PHE A C 1
ATOM 710 O O . PHE A 1 88 ? 9.826 6.816 -13.018 1.00 95.88 88 PHE A O 1
ATOM 717 N N . PHE A 1 89 ? 10.153 6.626 -10.810 1.00 93.44 89 PHE A N 1
ATOM 718 C CA . PHE A 1 89 ? 10.130 8.043 -10.490 1.00 93.44 89 PHE A CA 1
ATOM 719 C C . PHE A 1 89 ? 11.476 8.430 -9.870 1.00 93.44 89 PHE A C 1
ATOM 721 O O . PHE A 1 89 ? 11.814 7.943 -8.784 1.00 93.44 89 PHE A O 1
ATOM 728 N N . PRO A 1 90 ? 12.262 9.297 -10.536 1.00 90.44 90 PRO A N 1
ATOM 729 C CA . PRO A 1 90 ? 13.547 9.718 -10.009 1.00 90.44 90 PRO A CA 1
ATOM 730 C C . PRO A 1 90 ? 13.381 10.632 -8.782 1.00 90.44 90 PRO A C 1
ATOM 732 O O . PRO A 1 90 ? 12.366 11.323 -8.652 1.00 90.44 90 PRO A O 1
ATOM 735 N N . PRO A 1 91 ? 14.407 10.702 -7.914 1.00 88.81 91 PRO A N 1
ATOM 736 C CA . PRO A 1 91 ? 14.492 11.664 -6.821 1.00 88.81 91 PRO A CA 1
ATOM 737 C C . PRO A 1 91 ? 14.266 13.100 -7.298 1.00 88.81 91 PRO A C 1
ATOM 739 O O . PRO A 1 91 ? 15.018 13.594 -8.141 1.00 88.81 91 PRO A O 1
ATOM 742 N N . ARG A 1 92 ? 13.293 13.799 -6.716 1.00 86.50 92 ARG A N 1
ATOM 743 C CA . ARG A 1 92 ? 13.014 15.216 -6.973 1.00 86.50 92 ARG A CA 1
ATOM 744 C C . ARG A 1 92 ? 13.528 16.070 -5.823 1.00 86.50 92 ARG A C 1
ATOM 746 O O . ARG A 1 92 ? 13.551 15.632 -4.675 1.00 86.50 92 ARG A O 1
ATOM 753 N N . LYS A 1 93 ? 13.950 17.296 -6.123 1.00 85.88 93 LYS A N 1
ATOM 754 C CA . LYS A 1 93 ? 14.311 18.284 -5.104 1.00 85.88 93 LYS A CA 1
ATOM 755 C C . LYS A 1 93 ? 13.047 19.043 -4.703 1.00 85.88 93 LYS A C 1
ATOM 757 O O . LYS A 1 93 ? 12.381 19.606 -5.562 1.00 85.88 93 LYS A O 1
ATOM 762 N N . ILE A 1 94 ? 12.715 19.028 -3.416 1.00 80.06 94 ILE A N 1
ATOM 763 C CA . ILE A 1 94 ? 11.604 19.782 -2.829 1.00 80.06 94 ILE A CA 1
ATOM 764 C C . ILE A 1 94 ? 12.212 20.701 -1.769 1.00 80.06 94 ILE A C 1
ATOM 766 O O . ILE A 1 94 ? 12.568 20.273 -0.667 1.00 80.06 94 ILE A O 1
ATOM 770 N N . GLY A 1 95 ? 12.414 21.966 -2.144 1.00 84.31 95 GLY A N 1
ATOM 771 C CA . GLY A 1 95 ? 13.152 22.933 -1.332 1.00 84.31 95 GLY A CA 1
ATOM 772 C C . GLY A 1 95 ? 14.573 22.448 -1.017 1.00 84.31 95 GLY A C 1
ATOM 773 O O . GLY A 1 95 ? 15.365 22.167 -1.920 1.00 84.31 95 GLY A O 1
ATOM 774 N N . ARG A 1 96 ? 14.896 22.325 0.278 1.00 78.62 96 ARG A N 1
ATOM 775 C CA . ARG A 1 96 ? 16.194 21.812 0.761 1.00 78.62 96 ARG A CA 1
ATOM 776 C C . ARG A 1 96 ? 16.270 20.281 0.839 1.00 78.62 96 ARG A C 1
ATOM 778 O O . ARG A 1 96 ? 17.357 19.748 1.034 1.00 78.62 96 ARG A O 1
ATOM 785 N N . LYS A 1 97 ? 15.148 19.567 0.701 1.00 75.75 97 LYS A N 1
ATOM 786 C CA . LYS A 1 97 ? 15.086 18.102 0.825 1.00 75.75 97 LYS A CA 1
ATOM 787 C C . LYS A 1 97 ? 15.021 17.442 -0.552 1.00 75.75 97 LYS A C 1
ATOM 789 O O . LYS A 1 97 ? 14.528 18.022 -1.517 1.00 75.75 97 LYS A O 1
ATOM 794 N N . ARG A 1 98 ? 15.513 16.207 -0.647 1.00 80.75 98 ARG A N 1
ATOM 795 C CA . ARG A 1 98 ? 15.404 15.375 -1.851 1.00 80.75 98 ARG A CA 1
ATOM 796 C C . ARG A 1 98 ? 14.495 14.190 -1.556 1.00 80.75 98 ARG A C 1
ATOM 798 O O . ARG A 1 98 ? 14.623 13.575 -0.502 1.00 80.75 98 ARG A O 1
ATOM 805 N N . THR A 1 99 ? 13.574 13.887 -2.464 1.00 82.94 99 THR A N 1
ATOM 806 C CA . THR A 1 99 ? 12.745 12.684 -2.363 1.00 82.94 99 THR A CA 1
ATOM 807 C C . THR A 1 99 ? 13.565 11.448 -2.710 1.00 82.94 99 THR A C 1
ATOM 809 O O . THR A 1 99 ? 14.614 11.534 -3.347 1.00 82.94 99 THR A O 1
ATOM 812 N N . PHE A 1 100 ? 13.068 10.281 -2.326 1.00 82.75 100 PHE A N 1
ATOM 813 C CA . PHE A 1 100 ? 13.674 9.005 -2.686 1.00 82.75 100 PHE A CA 1
ATOM 814 C C . PHE A 1 100 ? 13.273 8.575 -4.102 1.00 82.75 100 PHE A C 1
ATOM 816 O O . PHE A 1 100 ? 12.268 9.071 -4.623 1.00 82.75 100 PHE A O 1
ATOM 823 N N . PRO A 1 101 ? 14.049 7.686 -4.746 1.00 89.56 101 PRO A N 1
ATOM 824 C CA . PRO A 1 101 ? 13.595 7.010 -5.950 1.00 89.56 101 PRO A CA 1
ATOM 825 C C . PRO A 1 101 ? 12.450 6.050 -5.607 1.00 89.56 101 PRO A C 1
ATOM 827 O O . PRO A 1 101 ? 12.464 5.400 -4.556 1.00 89.56 101 PRO A O 1
ATOM 830 N N . ILE A 1 102 ? 11.461 5.967 -6.494 1.00 92.56 102 ILE A N 1
ATOM 831 C CA . ILE A 1 102 ? 10.241 5.187 -6.263 1.00 92.56 102 ILE A CA 1
ATOM 832 C C . ILE A 1 102 ? 9.884 4.416 -7.529 1.00 92.56 102 ILE A C 1
ATOM 834 O O . ILE A 1 102 ? 9.870 4.990 -8.614 1.00 92.56 102 ILE A O 1
ATOM 838 N N . TYR A 1 103 ? 9.539 3.140 -7.391 1.00 95.50 103 TYR A N 1
ATOM 839 C CA . TYR A 1 103 ? 8.795 2.417 -8.422 1.00 95.50 103 TYR A CA 1
ATOM 840 C C . TYR A 1 103 ? 7.324 2.388 -8.031 1.00 95.50 103 TYR A C 1
ATOM 842 O O . TYR A 1 103 ? 7.002 1.912 -6.947 1.00 95.50 103 TYR A O 1
ATOM 850 N N . LYS A 1 104 ? 6.438 2.899 -8.885 1.00 96.56 104 LYS A N 1
ATOM 851 C CA . LYS A 1 104 ? 4.987 2.856 -8.665 1.00 96.56 104 LYS A CA 1
ATOM 852 C C . LYS A 1 104 ? 4.334 1.844 -9.591 1.00 96.56 104 LYS A C 1
ATOM 854 O O . LYS A 1 104 ? 4.708 1.757 -10.762 1.00 96.56 104 LYS A O 1
ATOM 859 N N . PHE A 1 105 ? 3.350 1.140 -9.055 1.00 97.50 105 PHE A N 1
ATOM 860 C CA . PHE A 1 105 ? 2.609 0.073 -9.706 1.00 97.50 105 PHE A CA 1
ATOM 861 C C . PHE A 1 105 ? 1.189 0.562 -9.981 1.00 97.50 105 PHE A C 1
ATOM 863 O O . PHE A 1 105 ? 0.570 1.195 -9.120 1.00 97.50 105 PHE A O 1
ATOM 870 N N . PHE A 1 106 ? 0.711 0.302 -11.193 1.00 97.69 106 PHE A N 1
ATOM 871 C CA . PHE A 1 106 ? -0.567 0.789 -11.697 1.00 97.69 106 PHE A CA 1
ATOM 872 C C . PHE A 1 106 ? 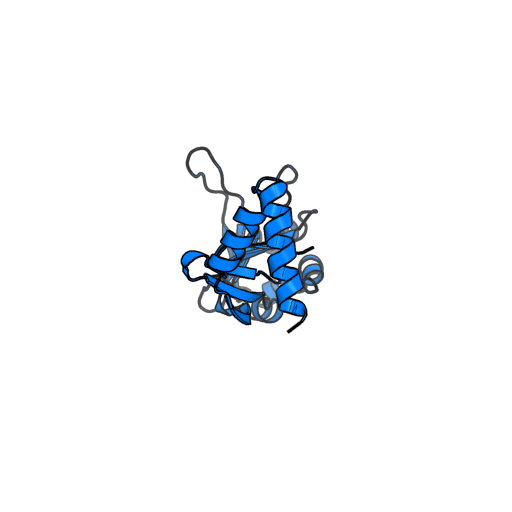-1.372 -0.327 -12.354 1.00 97.69 106 PHE A C 1
ATOM 874 O O . PHE A 1 106 ? -0.786 -1.266 -12.908 1.00 97.69 106 PHE A O 1
ATOM 881 N N . ASP A 1 107 ? -2.694 -0.179 -12.329 1.00 96.50 107 ASP A N 1
ATOM 882 C CA . ASP A 1 107 ? -3.631 -1.035 -13.059 1.00 96.50 107 ASP A CA 1
ATOM 883 C C . ASP A 1 107 ? -3.725 -0.664 -14.555 1.00 96.50 107 ASP A C 1
ATOM 885 O O . ASP A 1 107 ? -2.961 0.163 -15.070 1.00 96.50 107 ASP A O 1
ATOM 889 N N . ASP A 1 108 ? -4.651 -1.310 -15.265 1.00 94.75 108 ASP A N 1
ATOM 890 C CA . ASP A 1 108 ? -4.982 -1.056 -16.674 1.00 94.75 108 ASP A CA 1
ATOM 891 C C . ASP A 1 108 ? -5.514 0.364 -16.931 1.00 94.75 108 ASP A C 1
ATOM 893 O O . ASP A 1 108 ? -5.269 0.939 -17.992 1.00 94.75 108 ASP A O 1
ATOM 897 N N . LYS A 1 109 ? -6.183 0.958 -15.942 1.00 94.44 109 LYS A N 1
ATOM 898 C CA . LYS A 1 109 ? -6.732 2.320 -15.963 1.00 94.44 109 LYS A CA 1
ATOM 899 C C . LYS A 1 109 ? -5.731 3.385 -15.516 1.00 94.44 109 LYS A C 1
ATOM 901 O O . LYS A 1 109 ? -6.087 4.557 -15.425 1.00 94.44 109 LYS A O 1
ATOM 906 N N . ASN A 1 110 ? -4.468 3.020 -15.280 1.00 93.38 110 ASN A N 1
ATOM 907 C CA . ASN A 1 110 ? -3.433 3.873 -14.687 1.00 93.38 110 ASN A CA 1
ATOM 908 C C . ASN A 1 110 ? -3.709 4.335 -13.249 1.00 93.38 110 ASN A C 1
ATOM 910 O O . ASN A 1 110 ? -3.052 5.273 -12.784 1.00 93.38 110 ASN A O 1
ATOM 914 N N . SER A 1 111 ? -4.620 3.687 -12.536 1.00 94.69 111 SER A N 1
ATOM 915 C CA . SER A 1 111 ? -4.866 3.929 -11.119 1.00 94.69 111 SER A CA 1
ATOM 916 C C . SER A 1 111 ? -3.694 3.409 -10.299 1.00 94.69 111 SER A C 1
ATOM 918 O O . SER A 1 111 ? -3.076 2.393 -10.622 1.00 94.69 111 SER A O 1
ATOM 920 N N . TYR A 1 112 ? -3.351 4.133 -9.240 1.00 96.06 112 TYR A N 1
ATOM 921 C CA . TYR A 1 112 ? -2.282 3.750 -8.326 1.00 96.06 112 TYR A CA 1
ATOM 922 C C . TYR A 1 112 ? -2.685 2.526 -7.491 1.00 96.06 112 TYR A C 1
ATOM 924 O O . TYR A 1 112 ? -3.788 2.485 -6.957 1.00 96.06 112 TYR A O 1
ATOM 932 N N . ILE A 1 113 ? -1.768 1.566 -7.332 1.00 95.38 113 ILE A N 1
ATOM 933 C CA . ILE A 1 113 ? -1.978 0.380 -6.485 1.00 95.38 113 ILE A CA 1
ATOM 934 C C . ILE A 1 113 ? -1.053 0.427 -5.261 1.00 95.38 113 ILE A C 1
ATOM 936 O O . ILE A 1 113 ? -1.491 0.473 -4.111 1.00 95.38 113 ILE A O 1
ATOM 940 N N . PHE A 1 114 ? 0.257 0.417 -5.502 1.00 94.31 114 PHE A N 1
ATOM 941 C CA . PHE A 1 114 ? 1.284 0.474 -4.466 1.00 94.31 114 PHE A CA 1
ATOM 942 C C . PHE A 1 114 ? 2.602 0.996 -5.050 1.00 94.31 114 PHE A C 1
ATOM 944 O O . PHE A 1 114 ? 2.732 1.271 -6.247 1.00 94.31 114 PHE A O 1
ATOM 951 N N . GLU A 1 115 ? 3.605 1.164 -4.198 1.00 94.06 115 GLU A N 1
ATOM 952 C CA . GLU A 1 115 ? 4.937 1.588 -4.593 1.00 94.06 115 GLU A CA 1
ATOM 953 C C . GLU A 1 115 ? 6.046 0.965 -3.749 1.00 94.06 115 GLU A C 1
ATOM 955 O O . GLU A 1 115 ? 5.859 0.598 -2.593 1.00 94.06 115 GLU A O 1
ATOM 960 N N . VAL A 1 116 ? 7.237 0.885 -4.334 1.00 91.81 116 VAL A N 1
ATOM 961 C CA . VAL A 1 116 ? 8.460 0.475 -3.651 1.00 91.81 116 VAL A CA 1
ATOM 962 C C . VAL A 1 116 ? 9.364 1.689 -3.518 1.00 91.81 116 VAL A C 1
ATOM 964 O O . VAL A 1 116 ? 9.744 2.311 -4.514 1.00 91.81 116 VAL A O 1
ATOM 967 N N . ARG A 1 117 ? 9.718 2.015 -2.274 1.00 88.81 117 ARG A N 1
ATOM 968 C CA . ARG A 1 117 ? 10.601 3.132 -1.921 1.00 88.81 117 ARG A CA 1
ATOM 969 C C . ARG A 1 117 ? 11.968 2.612 -1.493 1.00 88.81 117 ARG A C 1
ATOM 971 O O . ARG A 1 117 ? 12.058 1.591 -0.806 1.00 88.81 117 ARG A O 1
ATOM 978 N N . TYR A 1 118 ? 13.024 3.350 -1.835 1.00 82.38 118 TYR A N 1
ATOM 979 C CA . TYR A 1 118 ? 14.378 3.051 -1.370 1.00 82.38 118 TYR A CA 1
ATOM 980 C C . TYR A 1 118 ? 15.077 4.275 -0.782 1.00 82.38 118 TYR A C 1
ATOM 982 O O . TYR A 1 118 ? 15.501 5.180 -1.497 1.00 82.38 118 TYR A O 1
ATOM 990 N N . GLY A 1 119 ? 15.229 4.267 0.542 1.00 63.25 119 GLY A N 1
ATOM 991 C CA . GLY A 1 119 ? 15.929 5.301 1.299 1.00 63.25 119 GLY A CA 1
ATOM 992 C C . GLY A 1 119 ? 17.462 5.286 1.191 1.00 63.25 119 GLY A C 1
ATOM 993 O O . GLY A 1 119 ? 18.110 6.247 1.594 1.00 63.25 119 GLY A O 1
ATOM 994 N N . GLY A 1 120 ? 18.065 4.210 0.672 1.00 64.94 120 GLY A N 1
ATOM 995 C CA . GLY A 1 120 ? 19.500 3.936 0.820 1.00 64.94 120 GLY A CA 1
ATOM 996 C C . GLY A 1 120 ? 19.830 3.122 2.080 1.00 64.94 120 GLY A C 1
ATOM 997 O O . GLY A 1 120 ? 18.993 2.969 2.974 1.00 64.94 120 GLY A O 1
ATOM 998 N N . ALA A 1 121 ? 21.059 2.599 2.161 1.00 61.66 121 ALA A N 1
ATOM 999 C CA . ALA A 1 121 ? 21.513 1.754 3.275 1.00 61.66 121 ALA A CA 1
ATOM 1000 C C . ALA A 1 121 ? 21.535 2.499 4.625 1.00 61.66 121 ALA A C 1
ATOM 1002 O O . ALA A 1 121 ? 21.210 1.923 5.657 1.00 61.66 121 ALA A O 1
ATOM 1003 N N . LYS A 1 122 ? 21.841 3.806 4.608 1.00 59.69 122 LYS A N 1
ATOM 1004 C CA . LYS A 1 122 ? 21.898 4.670 5.804 1.00 59.69 122 LYS A CA 1
ATOM 1005 C C . LYS A 1 122 ? 20.550 5.288 6.210 1.00 59.69 122 LYS A C 1
ATOM 1007 O O . LYS A 1 122 ? 20.488 5.997 7.206 1.00 59.69 122 LYS A O 1
ATOM 1012 N N . ALA A 1 123 ? 19.485 5.072 5.437 1.00 60.22 123 ALA A N 1
ATOM 1013 C CA . ALA A 1 123 ? 18.161 5.598 5.769 1.00 60.22 123 ALA A CA 1
ATOM 1014 C C . ALA A 1 123 ? 17.486 4.810 6.901 1.00 60.22 123 ALA A C 1
ATOM 1016 O O . ALA A 1 123 ? 17.833 3.661 7.179 1.00 60.22 123 ALA A O 1
ATOM 1017 N N . ASN A 1 124 ? 16.470 5.397 7.529 1.00 59.78 124 ASN A N 1
ATOM 1018 C CA . ASN A 1 124 ? 15.654 4.680 8.508 1.00 59.78 124 ASN A CA 1
ATOM 1019 C C . ASN A 1 124 ? 14.805 3.593 7.823 1.00 59.78 124 ASN A C 1
ATOM 1021 O O . ASN A 1 124 ? 14.395 3.742 6.672 1.00 59.78 124 ASN A O 1
ATOM 1025 N N . ALA A 1 125 ? 14.494 2.501 8.531 1.00 55.44 125 ALA A N 1
ATOM 1026 C CA . ALA A 1 125 ? 13.694 1.387 7.997 1.00 55.44 125 ALA A CA 1
ATOM 1027 C C . ALA A 1 125 ? 12.288 1.814 7.513 1.00 55.44 125 ALA A C 1
ATOM 1029 O O . ALA A 1 125 ? 11.750 1.230 6.573 1.00 55.44 125 ALA A O 1
ATOM 1030 N N . LEU A 1 126 ? 11.746 2.898 8.081 1.00 57.69 126 LEU A N 1
ATOM 1031 C CA . LEU A 1 126 ? 10.510 3.578 7.660 1.00 57.69 126 LEU A CA 1
ATOM 1032 C C . LEU A 1 126 ? 10.633 4.321 6.313 1.00 57.69 126 LEU A C 1
ATOM 1034 O O . LEU A 1 126 ? 9.734 5.050 5.912 1.00 57.69 126 LEU A O 1
ATOM 1038 N N . GLN A 1 127 ? 11.761 4.202 5.616 1.00 67.38 127 GLN A N 1
ATOM 1039 C CA . GLN A 1 127 ? 11.997 4.811 4.302 1.00 67.38 127 GLN A CA 1
ATOM 1040 C C . GLN A 1 127 ? 12.281 3.749 3.226 1.00 67.38 127 GLN A C 1
ATOM 1042 O O . GLN A 1 127 ? 12.663 4.091 2.105 1.00 67.38 127 GLN A O 1
ATOM 1047 N N . ARG A 1 128 ? 12.113 2.456 3.548 1.00 77.00 128 ARG A N 1
ATOM 1048 C CA . ARG A 1 128 ? 12.398 1.325 2.653 1.00 77.00 128 ARG A CA 1
ATOM 1049 C C . ARG A 1 128 ? 11.254 0.322 2.609 1.00 77.00 128 ARG A C 1
ATOM 1051 O O . ARG A 1 128 ? 10.647 0.028 3.632 1.00 77.00 128 ARG A O 1
ATOM 1058 N N . GLY A 1 129 ? 11.033 -0.266 1.440 1.00 83.25 129 GLY A N 1
ATOM 1059 C CA . GLY A 1 129 ? 10.102 -1.379 1.258 1.00 83.25 129 GLY A CA 1
ATOM 1060 C C . GLY A 1 129 ? 8.846 -0.986 0.500 1.00 83.25 129 GLY A C 1
ATOM 1061 O O . GLY A 1 129 ? 8.854 -0.012 -0.260 1.00 83.25 129 GLY A O 1
ATOM 1062 N N . MET A 1 130 ? 7.796 -1.783 0.676 1.00 87.75 130 MET A N 1
ATOM 1063 C CA . MET A 1 130 ? 6.536 -1.637 -0.041 1.00 87.75 130 MET A CA 1
ATOM 1064 C C . MET A 1 130 ? 5.586 -0.725 0.731 1.00 87.75 130 MET A C 1
ATOM 1066 O O . MET A 1 130 ? 5.429 -0.847 1.946 1.00 87.75 130 MET A O 1
ATOM 1070 N N . TRP A 1 131 ? 4.968 0.198 0.012 1.00 89.75 131 TRP A N 1
ATOM 1071 C CA . TRP A 1 131 ? 4.054 1.205 0.523 1.00 89.75 131 TRP A CA 1
ATOM 1072 C C . TRP A 1 131 ? 2.806 1.235 -0.342 1.00 89.75 131 TRP A C 1
ATOM 1074 O O . TRP A 1 131 ? 2.882 1.038 -1.547 1.00 89.75 131 TRP A O 1
ATOM 1084 N N . THR A 1 132 ? 1.672 1.550 0.256 1.00 91.50 132 THR A N 1
ATOM 1085 C CA . THR A 1 132 ? 0.456 1.937 -0.456 1.00 91.50 132 THR A CA 1
ATOM 1086 C C . THR A 1 132 ? -0.098 3.227 0.158 1.00 91.50 132 THR A C 1
ATOM 1088 O O . THR A 1 132 ? 0.549 3.855 1.003 1.00 91.50 132 THR A O 1
ATOM 1091 N N . HIS A 1 133 ? -1.276 3.653 -0.275 1.00 91.50 133 HIS A N 1
ATOM 1092 C CA . HIS A 1 133 ? -1.979 4.809 0.251 1.00 91.50 133 HIS A CA 1
ATOM 1093 C C . HIS A 1 133 ? -3.452 4.457 0.415 1.00 91.50 133 HIS A C 1
ATOM 1095 O O . HIS A 1 133 ? -4.083 4.036 -0.551 1.00 91.50 133 HIS A O 1
ATOM 1101 N N . THR A 1 134 ? -3.997 4.636 1.616 1.00 85.69 134 THR A N 1
ATOM 1102 C CA . THR A 1 134 ? -5.332 4.118 1.957 1.00 85.69 134 THR A CA 1
ATOM 1103 C C . THR A 1 134 ? -6.464 4.735 1.131 1.00 85.69 134 THR A C 1
ATOM 1105 O O . THR A 1 134 ? -7.417 4.034 0.827 1.00 85.69 134 THR A O 1
ATOM 1108 N N . GLU A 1 135 ? -6.329 5.993 0.697 1.00 87.19 135 GLU A N 1
ATOM 1109 C CA . GLU A 1 135 ? -7.286 6.640 -0.225 1.00 87.19 135 GLU A CA 1
ATOM 1110 C C . GLU A 1 135 ? -7.012 6.304 -1.701 1.00 87.19 135 GLU A C 1
ATOM 1112 O O . GLU A 1 135 ? -7.863 5.757 -2.391 1.00 87.19 135 GLU A O 1
ATOM 1117 N N . ASN A 1 136 ? -5.801 6.577 -2.204 1.00 90.38 136 ASN A N 1
ATOM 1118 C CA . ASN A 1 136 ? -5.504 6.406 -3.635 1.00 90.38 136 ASN A CA 1
ATOM 1119 C C . ASN A 1 136 ? -5.601 4.953 -4.126 1.00 90.38 136 ASN A C 1
ATOM 1121 O O . ASN A 1 136 ? -5.749 4.737 -5.325 1.00 90.38 136 ASN A O 1
ATOM 1125 N N . ALA A 1 137 ? -5.456 3.978 -3.226 1.00 91.81 137 ALA A N 1
ATOM 1126 C CA . ALA A 1 137 ? -5.566 2.553 -3.519 1.00 91.81 137 ALA A CA 1
ATOM 1127 C C . ALA A 1 137 ? -6.778 1.910 -2.821 1.00 91.81 137 ALA A C 1
ATOM 1129 O O . ALA A 1 137 ? -6.767 0.704 -2.590 1.00 91.81 137 ALA A O 1
ATOM 1130 N N . GLU A 1 138 ? -7.815 2.690 -2.480 1.00 90.19 138 GLU A N 1
ATOM 1131 C CA . GLU A 1 138 ? -8.994 2.227 -1.729 1.00 90.19 138 GLU A CA 1
ATOM 1132 C C . GLU A 1 138 ? -9.615 0.948 -2.313 1.00 90.19 138 GLU A C 1
ATOM 1134 O O . GLU A 1 138 ? -9.955 0.029 -1.574 1.00 90.19 138 GLU A O 1
ATOM 1139 N N . SER A 1 139 ? -9.673 0.833 -3.644 1.00 92.44 139 SER A N 1
ATOM 1140 C CA . SER A 1 139 ? -10.223 -0.343 -4.336 1.00 92.44 139 SER A CA 1
ATOM 1141 C C . SER A 1 139 ? -9.479 -1.661 -4.059 1.00 92.44 139 SER A C 1
ATOM 1143 O O . SER A 1 139 ? -10.013 -2.739 -4.341 1.00 92.44 139 SER A O 1
ATOM 1145 N N . PHE A 1 140 ? -8.268 -1.596 -3.501 1.00 90.62 140 PHE A N 1
ATOM 1146 C CA . PHE A 1 140 ? -7.451 -2.741 -3.092 1.00 90.62 140 PHE A CA 1
ATOM 1147 C C . PHE A 1 140 ? -7.519 -3.014 -1.588 1.00 90.62 140 PHE A C 1
ATOM 1149 O O . PHE A 1 140 ? -6.804 -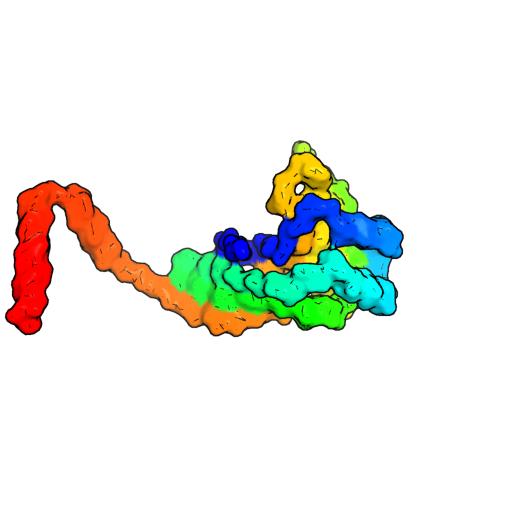3.881 -1.091 1.00 90.62 140 PHE A O 1
ATOM 1156 N N . PHE A 1 141 ? -8.376 -2.306 -0.854 1.00 88.00 141 PHE A N 1
ATOM 1157 C CA . PHE A 1 141 ? -8.656 -2.594 0.542 1.00 88.00 141 PHE A CA 1
ATOM 1158 C C . PHE A 1 141 ? -9.997 -3.301 0.696 1.00 88.00 141 PHE A C 1
ATOM 1160 O O . PHE A 1 141 ? -10.998 -2.936 0.083 1.00 88.00 141 PHE A O 1
ATOM 1167 N N . LYS A 1 142 ? -10.020 -4.304 1.568 1.00 86.94 142 LYS A N 1
ATOM 1168 C CA . LYS A 1 142 ? -11.248 -4.920 2.055 1.00 86.94 142 LYS A CA 1
ATOM 1169 C C . LYS A 1 142 ? -11.562 -4.367 3.436 1.00 86.94 142 LYS A C 1
ATOM 1171 O O . LYS A 1 142 ? -10.700 -4.321 4.312 1.00 86.94 142 LYS A O 1
ATOM 1176 N N . GLU A 1 143 ? -12.805 -3.960 3.629 1.00 84.56 143 GLU A N 1
ATOM 1177 C CA . GLU A 1 143 ? -13.306 -3.542 4.933 1.00 84.56 143 GLU A CA 1
ATOM 1178 C C . GLU A 1 143 ? -13.627 -4.776 5.775 1.00 84.56 143 GLU A C 1
ATOM 1180 O O . GLU A 1 143 ? -14.292 -5.700 5.307 1.00 84.56 143 GLU A O 1
ATOM 1185 N N . LEU A 1 144 ? -13.123 -4.806 7.007 1.00 77.06 144 LEU A N 1
ATOM 1186 C CA . LEU A 1 144 ? -13.404 -5.882 7.958 1.00 77.06 144 LEU A CA 1
ATOM 1187 C C . LEU A 1 144 ? -14.383 -5.436 9.037 1.00 77.06 144 LEU A C 1
ATOM 1189 O O . LEU A 1 144 ? -15.246 -6.206 9.442 1.00 77.06 144 LEU A O 1
ATOM 1193 N N . LEU A 1 145 ? -14.233 -4.199 9.511 1.00 75.00 145 LEU A N 1
ATOM 1194 C CA . LEU A 1 145 ? -15.072 -3.636 10.558 1.00 75.00 145 LEU A CA 1
ATOM 1195 C C . LEU A 1 145 ? -15.178 -2.126 10.378 1.00 75.00 145 LEU A C 1
ATOM 1197 O O . L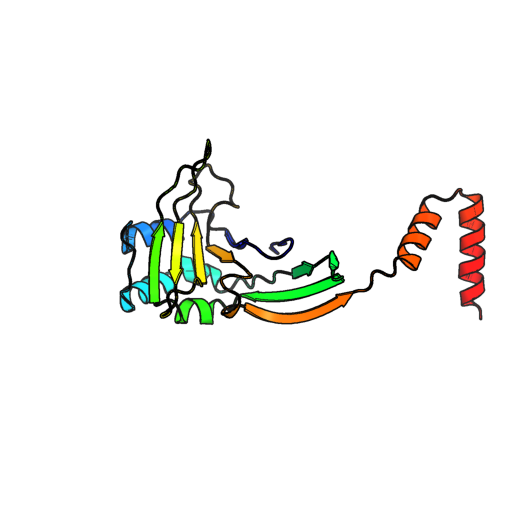EU A 1 145 ? -14.173 -1.453 10.145 1.00 75.00 145 LEU A O 1
ATOM 1201 N N . VAL A 1 146 ? -16.384 -1.596 10.539 1.00 78.06 146 VAL A N 1
ATOM 1202 C CA . VAL A 1 146 ? -16.658 -0.161 10.580 1.00 78.06 146 VAL A CA 1
ATOM 1203 C C . VAL A 1 146 ? -17.557 0.119 11.773 1.00 78.06 146 VAL A C 1
ATOM 1205 O O . VAL A 1 146 ? -18.473 -0.649 12.064 1.00 78.06 146 VAL A O 1
ATOM 1208 N N . GLY A 1 147 ? -17.284 1.198 12.495 1.00 70.62 147 GLY A N 1
ATOM 1209 C CA . GLY A 1 147 ? -18.077 1.540 13.664 1.00 70.62 147 GLY A CA 1
ATOM 1210 C C . GLY A 1 147 ? -17.863 2.969 14.123 1.00 70.62 147 GLY A C 1
ATOM 1211 O O . GLY A 1 147 ? -16.875 3.619 13.786 1.00 70.62 147 GLY A O 1
ATOM 1212 N N . GLY A 1 148 ? -18.817 3.458 14.906 1.00 72.94 148 GLY A N 1
ATOM 1213 C CA . GLY A 1 148 ? -18.637 4.649 15.721 1.00 72.94 148 GLY A CA 1
ATOM 1214 C C . GLY A 1 148 ? -18.276 4.251 17.144 1.00 72.94 148 GLY A C 1
ATOM 1215 O O . GLY A 1 148 ? -18.691 3.195 17.618 1.00 72.94 148 GLY A O 1
ATOM 1216 N N . TYR A 1 149 ? -17.556 5.110 17.851 1.00 63.69 149 TYR A N 1
ATOM 1217 C CA . TYR A 1 149 ? -17.505 5.042 19.302 1.00 63.69 149 TYR A CA 1
ATOM 1218 C C . TYR A 1 149 ? -17.868 6.403 19.861 1.00 63.69 149 TYR A C 1
ATOM 1220 O O . TYR A 1 149 ? -17.162 7.375 19.655 1.00 63.69 149 TYR A O 1
ATOM 1228 N N . LYS A 1 150 ? -18.965 6.509 20.606 1.00 62.41 150 LYS A N 1
ATOM 1229 C CA . LYS A 1 150 ? -19.109 7.676 21.473 1.00 62.41 150 LYS A CA 1
ATOM 1230 C C . LYS A 1 150 ? -18.178 7.445 22.649 1.00 62.41 150 LYS A C 1
ATOM 1232 O O . LYS A 1 150 ? -18.423 6.544 23.449 1.00 62.41 150 LYS A O 1
ATOM 1237 N N . ILE A 1 151 ? -17.110 8.236 22.750 1.00 59.06 151 ILE A N 1
ATOM 1238 C CA . ILE A 1 151 ? -16.435 8.396 24.038 1.00 59.06 151 ILE A CA 1
ATOM 1239 C C . ILE A 1 151 ? -17.543 8.799 25.009 1.00 59.06 151 ILE A C 1
ATOM 1241 O O . ILE A 1 151 ? -18.258 9.773 24.767 1.00 59.06 151 ILE A O 1
ATOM 1245 N N . ASN A 1 152 ? -17.748 8.024 26.073 1.00 63.81 152 ASN A N 1
ATOM 1246 C CA . ASN A 1 152 ? -18.612 8.465 27.156 1.00 63.81 152 ASN A CA 1
ATOM 1247 C C . ASN A 1 152 ? -17.818 9.525 27.927 1.00 63.81 152 ASN A C 1
ATOM 1249 O O . ASN A 1 152 ? -17.215 9.243 28.960 1.00 63.81 152 ASN A O 1
ATOM 1253 N N . GLU A 1 153 ? -17.733 10.724 27.345 1.00 64.12 153 GLU A N 1
ATOM 1254 C CA . GLU A 1 153 ? -17.057 11.881 27.924 1.00 64.12 153 GLU A CA 1
ATOM 1255 C C . GLU A 1 153 ? -17.504 12.123 29.368 1.00 64.12 153 GLU A C 1
ATOM 1257 O O . GLU A 1 153 ? -16.624 12.354 30.200 1.00 64.12 153 GLU A O 1
ATOM 1262 N N . PRO A 1 154 ? -18.799 11.980 29.730 1.00 67.12 154 PRO A N 1
ATOM 1263 C CA . PRO A 1 154 ? -19.216 12.021 31.128 1.00 67.12 154 PRO A CA 1
ATOM 1264 C C . PRO A 1 154 ? -18.503 10.992 32.015 1.00 67.12 154 PRO A C 1
ATOM 1266 O O . PRO A 1 154 ? -18.025 11.351 33.088 1.00 67.12 154 PRO A O 1
ATOM 1269 N N . LEU A 1 155 ? -18.374 9.738 31.571 1.00 63.22 155 LEU A N 1
ATOM 1270 C CA . LEU A 1 155 ? -17.693 8.678 32.322 1.00 63.22 155 LEU A CA 1
ATOM 1271 C C . LEU A 1 155 ? -16.182 8.929 32.441 1.00 63.22 155 LEU A C 1
ATOM 1273 O O . LEU A 1 155 ? -15.620 8.785 33.523 1.00 63.22 155 LEU A O 1
ATOM 1277 N N . ILE A 1 156 ? -15.525 9.345 31.358 1.00 63.19 156 ILE A N 1
ATOM 1278 C CA . ILE A 1 156 ? -14.088 9.672 31.360 1.00 63.19 156 ILE A CA 1
ATOM 1279 C C . ILE A 1 156 ? -13.823 10.884 32.260 1.00 63.19 156 ILE A C 1
ATOM 1281 O O . ILE A 1 156 ? -12.905 10.863 33.077 1.00 63.19 156 ILE A O 1
ATOM 1285 N N . THR A 1 157 ? -14.660 11.917 32.162 1.00 66.12 157 THR A N 1
ATOM 1286 C CA . THR A 1 157 ? -14.589 13.113 33.010 1.00 66.12 157 THR A CA 1
ATOM 1287 C C . THR A 1 157 ? -14.813 12.763 34.475 1.00 66.12 157 THR A C 1
ATOM 1289 O O . THR A 1 157 ? -14.112 13.283 35.343 1.00 66.12 157 THR A O 1
ATOM 1292 N N . LEU A 1 158 ? -15.761 11.867 34.764 1.00 70.94 158 LEU A N 1
ATOM 1293 C CA . LEU A 1 158 ? -16.003 11.366 36.112 1.00 70.94 158 LEU A CA 1
ATOM 1294 C C . LEU A 1 158 ? -14.763 10.649 36.657 1.00 70.94 158 LEU A C 1
ATOM 1296 O O . LEU A 1 158 ? -14.291 11.009 37.729 1.00 70.94 158 LEU A O 1
ATOM 1300 N N . ILE A 1 159 ? -14.189 9.703 35.907 1.00 67.88 159 ILE A N 1
ATOM 1301 C CA . ILE A 1 159 ? -12.980 8.966 36.308 1.00 67.88 159 ILE A CA 1
ATOM 1302 C C . ILE A 1 159 ? -11.795 9.919 36.513 1.00 67.88 159 ILE A C 1
ATOM 1304 O O . ILE A 1 159 ? -11.099 9.820 37.521 1.00 67.88 159 ILE A O 1
ATOM 1308 N N . ALA A 1 160 ? -11.586 10.880 35.612 1.00 66.12 160 ALA A N 1
ATOM 1309 C CA . ALA A 1 160 ? -10.520 11.869 35.737 1.00 66.12 160 ALA A CA 1
ATOM 1310 C C . ALA A 1 160 ? -10.685 12.724 37.002 1.00 66.12 160 ALA A C 1
ATOM 1312 O O . ALA A 1 160 ? -9.725 12.900 37.750 1.00 66.12 160 ALA A O 1
ATOM 1313 N N . LYS A 1 161 ? -11.907 13.203 37.279 1.00 72.62 161 LYS A N 1
ATOM 1314 C CA . LYS A 1 161 ? -12.221 13.962 38.499 1.00 72.62 161 LYS A CA 1
ATOM 1315 C C . LYS A 1 161 ? -12.036 13.128 39.759 1.00 72.62 161 LYS A C 1
ATOM 1317 O O . LYS A 1 161 ? -11.557 13.669 40.751 1.00 72.62 161 LYS A O 1
ATOM 1322 N N . ILE A 1 162 ? -12.376 11.839 39.722 1.00 73.81 162 ILE A N 1
ATOM 1323 C CA . ILE A 1 162 ? -12.106 10.908 40.820 1.00 73.81 162 ILE A CA 1
ATOM 1324 C C . ILE A 1 162 ? -10.597 10.867 41.061 1.00 73.81 162 ILE A C 1
ATOM 1326 O O . ILE A 1 162 ? -10.172 11.298 42.120 1.00 73.81 162 ILE A O 1
ATOM 1330 N N . LEU A 1 163 ? -9.786 10.516 40.059 1.00 63.47 163 LEU A N 1
ATOM 1331 C CA . LEU A 1 163 ? -8.334 10.332 40.203 1.00 63.47 163 LEU A CA 1
ATOM 1332 C C . LEU A 1 163 ? -7.575 11.556 40.745 1.00 63.47 163 LEU A C 1
ATOM 1334 O O . LEU A 1 163 ? -6.591 11.387 41.462 1.00 63.47 163 LEU A O 1
ATOM 1338 N N . VAL A 1 164 ? -8.017 12.777 40.431 1.00 74.94 164 VAL A N 1
ATOM 1339 C CA . VAL A 1 164 ? -7.388 14.023 40.923 1.00 74.94 164 VAL A CA 1
ATOM 1340 C C . VAL A 1 164 ? -7.988 14.542 42.236 1.00 74.94 164 VAL A C 1
ATOM 1342 O O . VAL A 1 164 ? -7.584 15.593 42.734 1.00 74.94 164 V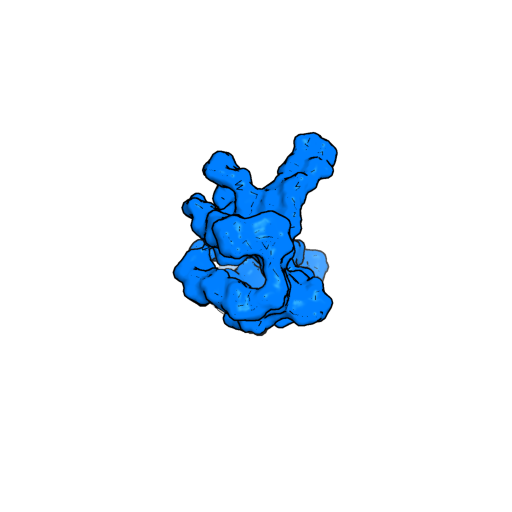AL A O 1
ATOM 1345 N N . SER A 1 165 ? -8.967 13.837 42.806 1.00 74.81 165 SER A N 1
ATOM 1346 C CA . SER A 1 165 ? -9.612 14.235 44.054 1.00 74.81 165 SER A CA 1
ATOM 1347 C C . SER A 1 165 ? -8.751 13.939 45.282 1.00 74.81 165 SER A C 1
ATOM 1349 O O . SER A 1 165 ? -7.960 12.997 45.332 1.00 74.81 165 SER A O 1
ATOM 1351 N N . ARG A 1 166 ? -8.958 14.732 46.336 1.00 78.56 166 ARG A N 1
ATOM 1352 C CA . ARG A 1 166 ? -8.337 14.514 47.650 1.00 78.56 166 ARG A CA 1
ATOM 1353 C C . ARG A 1 166 ? -8.814 13.196 48.276 1.00 78.56 166 ARG A C 1
ATOM 1355 O O . ARG A 1 166 ? -9.883 12.686 47.942 1.00 78.56 166 ARG A O 1
ATOM 1362 N N . LYS A 1 167 ? -8.014 12.635 49.187 1.00 77.94 167 LYS A N 1
ATOM 1363 C CA . LYS A 1 167 ? -8.254 11.319 49.809 1.00 77.94 167 LYS A CA 1
ATOM 1364 C C . LYS A 1 167 ? -9.634 11.205 50.480 1.00 77.94 167 LYS A C 1
ATOM 1366 O O 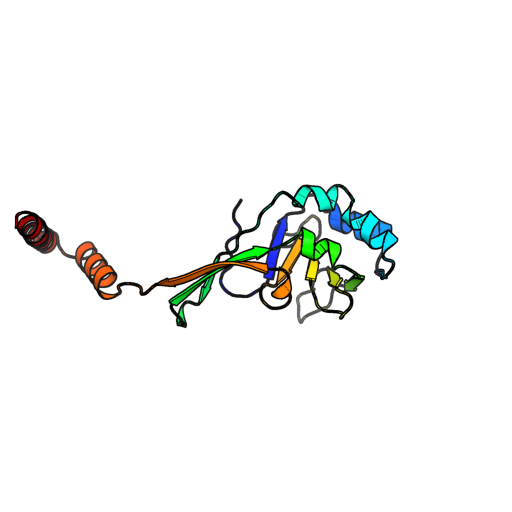. LYS A 1 167 ? -10.316 10.202 50.308 1.00 77.94 167 LYS A O 1
ATOM 1371 N N . ASP A 1 168 ? -10.073 12.248 51.179 1.00 83.19 168 ASP A N 1
ATOM 1372 C CA . ASP A 1 168 ? -11.379 12.317 51.849 1.00 83.19 168 ASP A CA 1
ATOM 1373 C C . ASP A 1 168 ? -12.562 12.261 50.864 1.00 83.19 168 ASP A C 1
ATOM 1375 O O . ASP A 1 168 ? -13.598 11.652 51.139 1.00 83.19 168 ASP A O 1
ATOM 1379 N N . ILE A 1 169 ? -12.400 12.872 49.688 1.00 78.75 169 ILE A N 1
ATOM 1380 C CA . ILE A 1 169 ? -13.379 12.837 48.599 1.00 78.75 169 ILE A CA 1
ATOM 1381 C C . ILE A 1 169 ? -13.394 11.452 47.941 1.00 78.75 169 ILE A C 1
ATOM 1383 O O . ILE A 1 169 ? -14.470 10.906 47.707 1.00 78.75 169 ILE A O 1
ATOM 1387 N N . HIS A 1 170 ? -12.225 10.850 47.708 1.00 75.31 170 HIS A N 1
ATOM 1388 C CA . HIS A 1 170 ? -12.111 9.481 47.200 1.00 75.31 170 HIS A CA 1
ATOM 1389 C C . HIS A 1 170 ? -12.857 8.471 48.084 1.00 75.31 170 HIS A C 1
ATOM 1391 O O . HIS A 1 170 ? -13.651 7.679 47.580 1.00 75.31 170 HIS A O 1
ATOM 1397 N N . GLU A 1 171 ? -12.664 8.530 49.402 1.00 81.62 171 GLU A N 1
ATOM 1398 C CA . GLU A 1 171 ? -13.329 7.628 50.351 1.00 81.62 171 GLU A CA 1
ATOM 1399 C C . GLU A 1 171 ? -14.857 7.787 50.340 1.00 81.62 171 GLU A C 1
ATOM 1401 O O . GLU A 1 171 ? -15.587 6.796 50.420 1.00 81.62 171 GLU A O 1
ATOM 1406 N N . LYS A 1 172 ? -15.366 9.018 50.187 1.00 82.50 172 LYS A N 1
ATOM 1407 C CA . LYS A 1 172 ? -16.808 9.268 50.022 1.00 82.50 172 LYS A CA 1
ATOM 1408 C C . LYS A 1 172 ? -17.337 8.678 48.718 1.00 82.50 172 LYS A C 1
ATOM 1410 O O . LYS A 1 172 ? -18.377 8.026 48.732 1.00 82.50 172 LYS A O 1
ATOM 1415 N N . ILE A 1 173 ? -16.625 8.873 47.609 1.00 78.81 173 ILE A N 1
ATOM 1416 C CA . ILE A 1 173 ? -17.022 8.351 46.295 1.00 78.81 173 ILE A CA 1
ATOM 1417 C C . ILE A 1 173 ? -17.084 6.820 46.320 1.00 78.81 173 ILE A C 1
ATOM 1419 O O . ILE A 1 173 ? -18.083 6.251 45.885 1.00 78.81 173 ILE A O 1
ATOM 1423 N N . LEU A 1 174 ? -16.078 6.155 46.897 1.00 76.88 174 LEU A N 1
ATOM 1424 C CA . LEU A 1 174 ? -16.071 4.696 47.041 1.00 76.88 174 LEU A CA 1
ATOM 1425 C C . LEU A 1 174 ? -17.272 4.199 47.863 1.00 76.88 174 LEU A C 1
ATOM 1427 O O . LEU A 1 174 ? -17.932 3.249 47.451 1.00 76.88 174 LEU A O 1
ATOM 1431 N N . LYS A 1 175 ? -17.627 4.876 48.966 1.00 82.12 175 LYS A N 1
ATOM 1432 C CA . LYS A 1 175 ? -18.830 4.541 49.753 1.00 82.12 175 LYS A CA 1
ATOM 1433 C C . LYS A 1 175 ? -20.119 4.625 48.930 1.00 82.12 175 LYS A C 1
ATOM 1435 O O . LYS A 1 175 ? -20.968 3.749 49.060 1.00 82.12 175 LYS A O 1
ATOM 1440 N N . TYR A 1 176 ? -20.272 5.641 48.080 1.00 78.88 176 TYR A N 1
ATOM 1441 C CA . TYR A 1 176 ? -21.446 5.753 47.207 1.00 78.88 176 TYR A CA 1
ATOM 1442 C C . TYR A 1 176 ? -21.482 4.655 46.136 1.00 78.88 176 TYR A C 1
ATOM 1444 O O . TYR A 1 176 ? -22.538 4.063 45.925 1.00 78.88 176 TYR A O 1
ATOM 1452 N N . PHE A 1 177 ? -20.346 4.339 45.507 1.00 70.44 177 PHE A N 1
ATOM 1453 C CA . PHE A 1 177 ? -20.260 3.291 44.482 1.00 70.44 177 PHE A CA 1
ATOM 1454 C C . PHE A 1 177 ? -20.566 1.891 45.031 1.00 70.44 177 PHE A C 1
ATOM 1456 O O . PHE A 1 177 ? -21.336 1.156 44.420 1.00 70.44 177 PHE A O 1
ATOM 1463 N N . PHE A 1 178 ? -20.022 1.530 46.196 1.00 71.31 178 PHE A N 1
ATOM 1464 C CA . PHE A 1 178 ? -20.258 0.209 46.791 1.00 71.31 178 PHE A CA 1
ATOM 1465 C C . PHE A 1 178 ? -21.633 0.076 47.463 1.00 71.31 178 PHE A C 1
ATOM 1467 O O . PHE A 1 178 ? -22.176 -1.022 47.529 1.00 71.31 178 PHE A O 1
ATOM 1474 N N . ASN A 1 179 ? -22.254 1.176 47.900 1.00 66.50 179 ASN A N 1
ATOM 1475 C CA . ASN A 1 179 ? -23.642 1.139 48.377 1.00 66.50 179 ASN A CA 1
ATOM 1476 C C . ASN A 1 179 ? -24.666 0.997 47.241 1.00 66.50 179 ASN A C 1
ATOM 1478 O O . ASN A 1 179 ? -25.782 0.544 47.486 1.00 66.50 179 ASN A O 1
ATOM 1482 N N . LEU A 1 180 ? -24.301 1.361 46.009 1.00 53.84 180 LEU A N 1
ATOM 1483 C CA . LEU A 1 180 ? -25.133 1.148 44.823 1.00 53.84 180 LEU A CA 1
ATOM 1484 C C . LEU A 1 180 ? -25.099 -0.306 44.323 1.00 53.84 180 LEU A C 1
ATOM 1486 O O . LEU A 1 180 ? -26.051 -0.712 43.672 1.00 53.84 180 LEU A O 1
ATOM 1490 N N . SER A 1 181 ? -24.062 -1.098 44.635 1.00 49.56 181 SER A N 1
ATOM 1491 C CA . SER A 1 181 ? -23.981 -2.512 44.216 1.00 49.56 181 SER A CA 1
ATOM 1492 C C . SER A 1 181 ? -24.732 -3.486 45.131 1.00 49.56 181 SER A C 1
ATOM 1494 O O . SER A 1 181 ? -24.785 -4.673 44.830 1.00 49.56 181 SER A O 1
ATOM 1496 N N . ASN A 1 182 ? -25.269 -3.001 46.255 1.00 49.34 182 ASN A N 1
ATOM 1497 C CA . ASN A 1 182 ? -26.046 -3.779 47.227 1.00 49.34 182 ASN A CA 1
ATOM 1498 C C . ASN A 1 182 ? -27.563 -3.517 47.113 1.00 49.34 182 ASN A C 1
ATOM 1500 O O . ASN A 1 182 ? -28.301 -3.738 48.074 1.00 49.34 182 ASN A O 1
ATOM 1504 N N . ARG A 1 183 ? -28.024 -3.007 45.966 1.00 43.41 183 ARG A N 1
ATOM 1505 C CA . ARG A 1 183 ? -29.441 -2.877 45.608 1.00 43.41 183 ARG A CA 1
ATOM 1506 C C . ARG A 1 183 ? -29.733 -3.629 44.324 1.00 43.41 183 ARG A C 1
ATOM 1508 O O . ARG A 1 183 ? -28.863 -3.594 43.429 1.00 43.41 183 ARG A O 1
#

Foldseek 3Di:
DADEDEAFWKDFLDQPLPQVLVVLCCVQPNQAWDQPPVSLLVSCPDPVNVVSVPRWHFYWHADPVQQKIWTKTFQVVVLSVFFRIKHWDPWDDDDPDIAFIKIWTAGPVRQTAKIAFDPPNPDDSVRGGIMDTCPSNVVRMDTDDMDGDDPPCVVVVVVVCLVPDDPVVVVVVVVVVVVVVVD

Secondary structure (DSSP, 8-state):
------SSSEEE----SS-HHHHHHHHHTGGG-B--HHHHHHHHTSHHHHTTTT-----EEEETTTTEEEEEEE-HHHHHHH--EEEEEPPPEETTEEPPPEEEEE-TT--EEEEEEE--TTS-GGGEEEEEETTTTGGGEEEEEEEE----HHHHHHHHHHHTS-HHHHHHHHHHHHHHTT-

Radius of gyration: 23.78 Å; chains: 1; bounding box: 51×38×72 Å

Sequence (183 aa):
MSIKTHGFGPLQLSTNKDGSIFAILQKEISKRGTNDISKIKDILDNKCFTDFSFINVLPLIYNEKEMRFKVIIFDLQKAYSSVKRIKFFPPRKIGRKRTFPIYKFFDDKNSYIFEVRYGGAKANALQRGMWTHTENAESFFKELLVGGYKINEPLITLIAKILVSRKDIHEKILKYFFNLSNR

pLDDT: mean 78.96, std 14.83, range [25.94, 97.94]